Protein AF-A0A353VTD5-F1 (afdb_monomer_lite)

Radius of gyration: 22.15 Å; chains: 1; bounding box: 64×30×61 Å

Structure (mmCIF, N/CA/C/O backbone):
data_AF-A0A353VTD5-F1
#
_entry.id   AF-A0A353VTD5-F1
#
loop_
_atom_site.group_PDB
_atom_site.id
_atom_site.type_symbol
_atom_site.label_atom_id
_atom_site.label_alt_id
_atom_site.label_comp_id
_atom_site.label_asym_id
_atom_site.label_entity_id
_atom_site.label_seq_id
_atom_site.pdbx_PDB_ins_code
_atom_site.Cartn_x
_atom_site.Cartn_y
_atom_site.Cartn_z
_atom_site.occupancy
_atom_site.B_iso_or_equiv
_atom_site.auth_seq_id
_atom_site.auth_comp_id
_atom_site.auth_asym_id
_atom_site.auth_atom_id
_atom_site.pdbx_PDB_model_num
ATOM 1 N N . MET A 1 1 ? -41.408 -11.348 -2.452 1.00 41.78 1 MET A N 1
ATOM 2 C CA . MET A 1 1 ? -40.782 -10.125 -1.914 1.00 41.78 1 MET A CA 1
ATOM 3 C C . MET A 1 1 ? -41.211 -10.001 -0.467 1.00 41.78 1 MET A C 1
ATOM 5 O O . MET A 1 1 ? -42.371 -9.688 -0.220 1.00 41.78 1 MET A O 1
ATOM 9 N N . GLU A 1 2 ? -40.329 -10.344 0.470 1.00 44.31 2 GLU A N 1
ATOM 10 C CA . GLU A 1 2 ? -40.558 -10.048 1.886 1.00 44.31 2 GLU A CA 1
ATOM 11 C C . GLU A 1 2 ? -40.608 -8.530 2.059 1.00 44.31 2 GLU A C 1
ATOM 13 O O . GLU A 1 2 ? -39.694 -7.813 1.654 1.00 44.31 2 GLU A O 1
ATOM 18 N N . LYS A 1 3 ? -41.722 -8.028 2.591 1.00 59.22 3 LYS A N 1
ATOM 19 C CA . LYS A 1 3 ? -41.848 -6.626 2.984 1.00 59.22 3 LYS A CA 1
ATOM 20 C C . LYS A 1 3 ? -41.170 -6.481 4.342 1.00 59.22 3 LYS A C 1
ATOM 22 O O . LYS A 1 3 ? -41.606 -7.110 5.302 1.00 59.22 3 LYS A O 1
ATOM 27 N N . ILE A 1 4 ? -40.119 -5.669 4.415 1.00 64.62 4 ILE A N 1
ATOM 28 C CA . ILE A 1 4 ? -39.457 -5.338 5.679 1.00 64.62 4 ILE A CA 1
ATOM 29 C C . ILE A 1 4 ? -40.466 -4.584 6.557 1.00 64.62 4 ILE A C 1
ATOM 31 O O . ILE A 1 4 ? -41.066 -3.602 6.118 1.00 64.62 4 ILE A O 1
ATOM 35 N N . ASN A 1 5 ? -40.682 -5.059 7.785 1.00 63.94 5 ASN A N 1
ATOM 36 C CA . ASN A 1 5 ? -41.490 -4.360 8.780 1.00 63.94 5 ASN A CA 1
ATOM 37 C C . ASN A 1 5 ? -40.652 -3.220 9.378 1.00 63.94 5 ASN A C 1
ATOM 39 O O . ASN A 1 5 ? -39.857 -3.430 10.292 1.00 63.94 5 ASN A O 1
ATOM 43 N N . LEU A 1 6 ? -40.779 -2.029 8.798 1.00 63.16 6 LEU A N 1
ATOM 44 C CA . LEU A 1 6 ? -40.030 -0.833 9.179 1.00 63.16 6 LEU A CA 1
ATOM 45 C C . LEU A 1 6 ? -40.721 -0.136 10.361 1.00 63.16 6 LEU A C 1
ATOM 47 O O . LEU A 1 6 ? -41.385 0.883 10.182 1.00 63.16 6 LEU A O 1
ATOM 51 N N . CYS A 1 7 ? -40.598 -0.677 11.574 1.00 73.88 7 CYS A N 1
ATOM 52 C CA . CYS A 1 7 ? -40.847 0.141 12.763 1.00 73.88 7 CYS A CA 1
ATOM 53 C C . CYS A 1 7 ? -39.669 1.113 12.969 1.00 73.88 7 CYS A C 1
ATOM 55 O O . CYS A 1 7 ? -38.540 0.808 12.577 1.00 73.88 7 CYS A O 1
ATOM 57 N N . GLU A 1 8 ? -39.915 2.282 13.575 1.00 69.88 8 GLU A N 1
ATOM 58 C CA . GLU A 1 8 ? -38.911 3.359 13.717 1.00 69.88 8 GLU A CA 1
ATOM 59 C C . GLU A 1 8 ? -37.575 2.873 14.315 1.00 69.88 8 GLU A C 1
ATOM 61 O O . GLU A 1 8 ? -36.510 3.323 13.897 1.00 69.88 8 GLU A O 1
ATOM 66 N N . GLY A 1 9 ? -37.611 1.888 15.222 1.00 78.31 9 GLY A N 1
ATOM 67 C CA . GLY A 1 9 ? -36.410 1.305 15.830 1.00 78.31 9 GLY A CA 1
ATOM 68 C C . GLY A 1 9 ? -35.530 0.494 14.871 1.00 78.31 9 GLY A C 1
ATOM 69 O O . GLY A 1 9 ? -34.308 0.535 14.992 1.00 78.31 9 GLY A O 1
ATOM 70 N N . VAL A 1 10 ? -36.117 -0.204 13.891 1.00 85.69 10 VAL A N 1
ATOM 71 C CA . VAL A 1 10 ? -35.352 -0.989 12.901 1.00 85.69 10 VAL A CA 1
ATOM 72 C C . VAL A 1 10 ? -34.624 -0.057 11.937 1.00 85.69 10 VAL A C 1
ATOM 74 O O . VAL A 1 10 ? -33.450 -0.269 11.644 1.00 85.69 10 VAL A O 1
ATOM 77 N N . VAL A 1 11 ? -35.289 1.014 11.493 1.00 87.81 11 VAL A N 1
ATOM 78 C CA . VAL A 1 11 ? -34.676 2.010 10.601 1.00 87.81 11 VAL A CA 1
ATOM 79 C C . VAL A 1 11 ? -33.509 2.713 11.293 1.00 87.81 11 VAL A C 1
ATOM 81 O O . VAL A 1 11 ? -32.434 2.814 10.706 1.00 87.81 11 VAL A O 1
ATOM 84 N N . ALA A 1 12 ? -33.682 3.131 12.551 1.00 89.38 12 ALA A N 1
ATOM 85 C CA . ALA A 1 12 ? -32.616 3.767 13.323 1.00 89.38 12 ALA A CA 1
ATOM 86 C C . ALA A 1 12 ? -31.383 2.856 13.474 1.00 89.38 12 ALA A C 1
ATOM 88 O O . ALA A 1 12 ? -30.262 3.296 13.238 1.00 89.38 12 ALA A O 1
ATO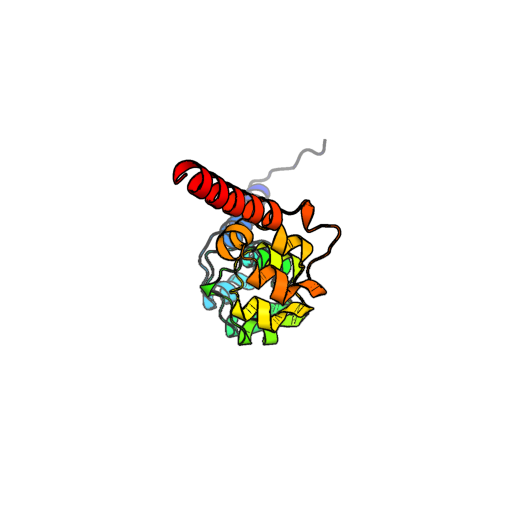M 89 N N . GLN A 1 13 ? -31.580 1.569 13.777 1.00 90.19 13 GLN A N 1
ATOM 90 C CA . GLN A 1 13 ? -30.475 0.614 13.902 1.00 90.19 13 GLN A CA 1
ATOM 91 C C . GLN A 1 13 ? -29.734 0.385 12.574 1.00 90.19 13 GLN A C 1
ATOM 93 O O . GLN A 1 13 ? -28.507 0.256 12.563 1.00 90.19 13 GLN A O 1
ATOM 98 N N . MET A 1 14 ? -30.460 0.336 11.454 1.00 91.75 14 MET A N 1
ATOM 99 C CA . MET A 1 14 ? -29.850 0.225 10.126 1.00 91.75 14 MET A CA 1
ATOM 100 C C . MET A 1 14 ? -28.999 1.457 9.808 1.00 91.75 14 MET A C 1
ATOM 102 O O . MET A 1 14 ? -27.860 1.311 9.370 1.00 91.75 14 MET A O 1
ATOM 106 N N . MET A 1 15 ? -29.528 2.655 10.079 1.00 94.00 15 MET A N 1
ATOM 107 C CA . MET A 1 15 ? -28.801 3.913 9.894 1.00 94.00 15 MET A CA 1
ATOM 108 C C . MET A 1 15 ? -27.538 3.973 10.753 1.00 94.00 15 MET A C 1
ATOM 110 O O . MET A 1 15 ? -26.483 4.337 10.243 1.00 94.00 15 MET A O 1
ATOM 114 N N . ASP A 1 16 ? -27.626 3.583 12.026 1.00 95.00 16 ASP A N 1
ATOM 115 C CA . ASP A 1 16 ? -26.469 3.544 12.921 1.00 95.00 16 ASP A CA 1
ATOM 116 C C . ASP A 1 16 ? -25.400 2.574 12.406 1.00 95.00 16 ASP A C 1
ATOM 118 O O . ASP A 1 16 ? -24.221 2.916 12.380 1.00 95.00 16 ASP A O 1
ATOM 122 N N . THR A 1 17 ? -25.801 1.379 11.965 1.00 95.19 17 THR A N 1
ATOM 123 C CA . THR A 1 17 ? -24.873 0.363 11.438 1.00 95.19 17 THR A CA 1
ATOM 124 C C . THR A 1 17 ? -24.118 0.882 10.214 1.00 95.19 17 THR A C 1
ATOM 126 O O . THR A 1 17 ? -22.891 0.813 10.160 1.00 95.19 17 THR A O 1
ATOM 129 N N . GLU A 1 18 ? -24.849 1.461 9.262 1.00 96.06 18 GLU A N 1
ATOM 130 C CA . GLU A 1 18 ? -24.286 2.053 8.049 1.00 96.06 18 GLU A CA 1
ATOM 131 C C . GLU A 1 18 ? -23.376 3.246 8.376 1.00 96.06 18 GLU A C 1
ATOM 133 O O . GLU A 1 18 ? -22.296 3.395 7.805 1.00 96.06 18 GLU A O 1
ATOM 138 N N . ALA A 1 19 ? -23.763 4.087 9.340 1.00 97.88 19 ALA A N 1
ATOM 139 C CA . ALA A 1 19 ? -22.932 5.195 9.796 1.00 97.88 19 ALA A CA 1
ATOM 140 C C . ALA A 1 19 ? -21.611 4.696 10.403 1.00 97.88 19 ALA A C 1
ATOM 142 O O . ALA A 1 19 ? -20.554 5.229 10.067 1.00 97.88 19 ALA A O 1
ATOM 143 N N . TRP A 1 20 ? -21.641 3.657 11.246 1.00 98.19 20 TRP A N 1
ATOM 144 C CA . TRP A 1 20 ? -20.428 3.074 11.828 1.00 98.19 20 TRP A CA 1
ATOM 145 C C . TRP A 1 20 ? -19.496 2.471 10.773 1.00 98.19 20 TRP A C 1
ATOM 147 O O . TRP A 1 20 ? -18.284 2.681 10.860 1.00 98.19 20 TRP A O 1
ATOM 157 N N . SER A 1 21 ? -20.035 1.785 9.763 1.00 96.69 21 SER A N 1
ATOM 158 C CA . SER A 1 21 ? -19.238 1.263 8.645 1.00 96.69 21 SER A CA 1
ATOM 159 C C . SER A 1 21 ? -18.581 2.402 7.851 1.00 96.69 21 SER A C 1
ATOM 161 O O . SER A 1 21 ? -17.360 2.435 7.708 1.00 96.69 21 SER A O 1
ATOM 163 N N . ASN A 1 22 ? -19.352 3.427 7.472 1.00 97.50 22 ASN A N 1
ATOM 164 C CA . ASN A 1 22 ? -18.829 4.567 6.717 1.00 97.50 22 ASN A CA 1
ATOM 165 C C . ASN A 1 22 ? -17.725 5.327 7.465 1.00 97.50 22 ASN A C 1
ATOM 167 O O . ASN A 1 22 ? -16.691 5.636 6.873 1.00 97.50 22 ASN A O 1
ATOM 171 N N . ILE A 1 23 ? -17.898 5.615 8.763 1.00 98.00 23 ILE A N 1
ATOM 172 C CA . ILE A 1 23 ? -16.837 6.304 9.514 1.00 98.00 23 ILE A CA 1
ATOM 173 C C . ILE A 1 23 ? -15.599 5.423 9.696 1.00 98.00 23 ILE A C 1
ATOM 175 O O . ILE A 1 23 ? -14.490 5.951 9.747 1.00 98.00 23 ILE A O 1
ATOM 179 N N . SER A 1 24 ? -15.770 4.098 9.778 1.00 98.50 24 SER A N 1
ATOM 180 C CA . SER A 1 24 ? -14.662 3.149 9.933 1.00 98.50 24 SER A CA 1
ATOM 181 C C . SER A 1 24 ? -13.661 3.280 8.783 1.00 98.50 24 SER A C 1
ATOM 183 O O . SER A 1 24 ? -12.455 3.263 9.029 1.00 98.50 24 SER A O 1
ATOM 185 N N . GLY A 1 25 ? -14.155 3.510 7.563 1.00 97.81 25 GLY A N 1
ATOM 186 C CA . GLY A 1 25 ? -13.345 3.608 6.346 1.00 97.81 25 GLY A CA 1
ATOM 187 C C . GLY A 1 25 ? -12.759 4.987 6.033 1.00 97.81 25 GLY A C 1
ATOM 188 O O . GLY A 1 25 ? -11.895 5.082 5.167 1.00 97.81 25 GLY A O 1
ATOM 189 N N . ASN A 1 26 ? -13.197 6.065 6.699 1.00 96.75 26 ASN A N 1
ATOM 190 C CA . ASN A 1 26 ? -12.779 7.425 6.325 1.00 96.75 26 ASN A CA 1
ATOM 191 C C . ASN A 1 26 ? -12.369 8.350 7.482 1.00 96.75 26 ASN A C 1
ATOM 193 O O . ASN A 1 26 ? -11.811 9.419 7.225 1.00 96.75 26 ASN A O 1
ATOM 197 N N . PHE A 1 27 ? -12.600 7.982 8.742 1.00 98.00 27 PHE A N 1
ATOM 198 C CA . PHE A 1 27 ? -12.250 8.837 9.876 1.00 98.00 27 PHE A CA 1
ATOM 199 C C . PHE A 1 27 ? -10.797 8.600 10.341 1.00 98.00 27 PHE A C 1
ATOM 201 O O . PHE A 1 27 ? -10.381 7.445 10.452 1.00 98.00 27 PHE A O 1
ATOM 208 N N . PRO A 1 28 ? -10.013 9.650 10.659 1.00 97.12 28 PRO A N 1
ATOM 209 C CA . PRO A 1 28 ? -8.631 9.515 11.129 1.00 97.12 28 PRO A CA 1
ATOM 210 C C . PRO A 1 28 ? -8.582 9.114 12.613 1.00 97.12 28 PRO A C 1
ATOM 212 O O . PRO A 1 28 ? -8.339 9.937 13.499 1.00 97.12 28 PRO A O 1
ATOM 215 N N . PHE A 1 29 ? -8.866 7.846 12.914 1.00 97.94 29 PHE A N 1
ATOM 216 C CA . PHE A 1 29 ? -8.881 7.358 14.292 1.00 97.94 29 PHE A CA 1
ATOM 217 C C . PHE A 1 29 ? -7.487 7.369 14.934 1.00 97.94 29 PHE A C 1
ATOM 219 O O . PHE A 1 29 ? -6.521 6.837 14.394 1.00 97.94 29 PHE A O 1
ATOM 226 N N . SER A 1 30 ? -7.412 7.892 16.156 1.00 97.44 30 SER A N 1
ATOM 227 C CA . SER A 1 30 ? -6.303 7.635 17.081 1.00 97.44 30 SER A CA 1
ATOM 2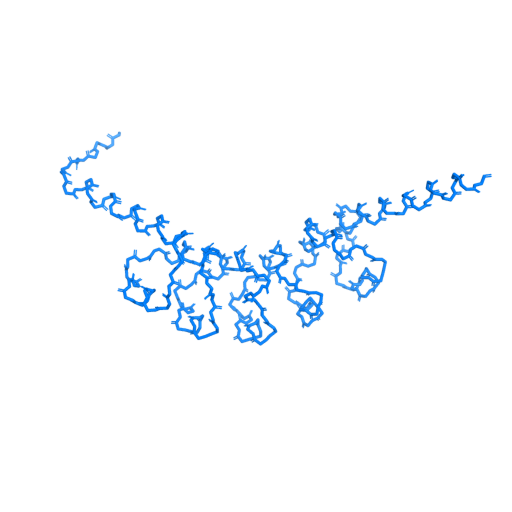28 C C . SER A 1 30 ? -6.429 6.252 17.728 1.00 97.44 30 SER A C 1
ATOM 230 O O . SER A 1 30 ? -7.527 5.698 17.825 1.00 97.44 30 SER A O 1
ATOM 232 N N . GLU A 1 31 ? -5.327 5.721 18.268 1.00 97.75 31 GLU A N 1
ATOM 233 C CA . GLU A 1 31 ? -5.324 4.443 18.997 1.00 97.75 31 GLU A CA 1
ATOM 234 C C . GLU A 1 31 ? -6.397 4.389 20.101 1.00 97.75 31 GLU A C 1
ATOM 236 O O . GLU A 1 31 ? -7.151 3.420 20.191 1.00 97.75 31 GLU A O 1
ATOM 241 N N . ALA A 1 32 ? -6.514 5.449 20.910 1.00 98.19 32 ALA A N 1
ATOM 242 C CA . ALA A 1 32 ? -7.485 5.509 22.002 1.00 98.19 32 ALA A CA 1
ATOM 243 C C . ALA A 1 32 ? -8.938 5.461 21.499 1.00 98.19 32 ALA A C 1
ATOM 245 O O . ALA A 1 32 ? -9.815 4.921 22.174 1.00 98.19 32 ALA A O 1
ATOM 246 N N . GLN A 1 33 ? -9.214 6.010 20.311 1.00 98.50 33 GLN A N 1
ATOM 247 C CA . GLN A 1 33 ? -10.544 5.940 19.707 1.00 98.50 33 GLN A CA 1
ATOM 248 C C . GLN A 1 33 ? -10.828 4.549 19.125 1.00 98.50 33 GLN A C 1
ATOM 250 O O . GLN A 1 33 ? -11.931 4.044 19.330 1.00 98.50 33 GLN A O 1
ATOM 255 N N . LEU A 1 34 ? -9.845 3.912 18.473 1.00 98.50 34 LEU A N 1
ATOM 256 C CA . LEU A 1 34 ? -9.961 2.522 18.007 1.00 98.50 34 LEU A CA 1
ATOM 257 C C . LEU A 1 34 ? -10.248 1.561 19.166 1.00 98.50 34 LEU A C 1
ATOM 259 O O . LEU A 1 34 ? -11.072 0.658 19.042 1.00 98.50 34 LEU A O 1
ATOM 263 N N . GLU A 1 35 ? -9.600 1.777 20.311 1.00 98.19 35 GLU A N 1
ATOM 264 C CA . GLU A 1 35 ? -9.835 0.996 21.523 1.00 98.19 35 GLU A CA 1
ATOM 265 C C . GLU A 1 35 ? -11.224 1.264 22.110 1.00 98.19 35 GLU A C 1
ATOM 267 O O . GLU A 1 35 ? -11.988 0.328 22.340 1.00 98.19 35 GLU A O 1
ATOM 272 N N . LYS A 1 36 ? -11.593 2.540 22.285 1.00 98.31 36 LYS A N 1
ATOM 273 C CA . LYS A 1 36 ? -12.887 2.929 22.864 1.00 98.31 36 LYS A CA 1
ATOM 274 C C . LYS A 1 36 ? -14.085 2.415 22.061 1.00 98.31 36 LYS A C 1
ATOM 276 O O . LYS A 1 36 ? -15.120 2.112 22.652 1.00 98.31 36 LYS A O 1
ATOM 281 N N . TYR A 1 37 ? -13.973 2.362 20.736 1.00 98.25 37 TYR A N 1
ATOM 282 C CA . TYR A 1 37 ? -15.072 1.986 19.843 1.00 98.25 37 TYR A CA 1
ATOM 283 C C . TYR A 1 37 ? -14.870 0.623 19.171 1.00 98.25 37 TYR A C 1
ATOM 285 O O . TYR A 1 37 ? -15.566 0.317 18.209 1.00 98.25 37 TYR A O 1
ATOM 293 N N . THR A 1 38 ? -13.970 -0.219 19.690 1.00 97.31 38 THR A N 1
ATOM 294 C CA . THR A 1 38 ? -13.542 -1.475 19.047 1.00 97.31 38 THR A CA 1
ATOM 295 C C . THR A 1 38 ? -14.683 -2.409 18.628 1.00 97.31 38 THR A C 1
ATOM 297 O O . THR A 1 38 ? -14.562 -3.075 17.601 1.00 97.31 38 THR A O 1
ATOM 300 N N . ASP A 1 39 ? -15.786 -2.435 19.382 1.00 97.00 39 ASP A N 1
ATOM 301 C CA . ASP A 1 39 ? -16.940 -3.314 19.136 1.00 97.00 39 ASP A CA 1
ATOM 302 C C . ASP A 1 39 ? -17.970 -2.726 18.161 1.00 97.00 39 ASP A C 1
ATOM 304 O O . ASP A 1 39 ? -18.916 -3.408 17.775 1.00 97.00 39 ASP A O 1
ATOM 308 N N . LYS A 1 40 ? -17.815 -1.453 17.780 1.00 97.75 40 LYS A N 1
ATOM 309 C CA . LYS A 1 40 ? -18.699 -0.764 16.829 1.00 97.75 40 LYS A CA 1
ATOM 310 C C . LYS A 1 40 ? -18.082 -0.609 15.444 1.00 97.75 40 LYS A C 1
ATOM 312 O O . LYS A 1 40 ? -18.809 -0.369 14.489 1.00 97.75 40 LYS A O 1
ATOM 317 N N . LEU A 1 41 ? -16.758 -0.677 15.356 1.00 98.25 41 LEU A N 1
ATOM 318 C CA . LEU A 1 41 ? -16.031 -0.438 14.118 1.00 98.25 41 LEU A CA 1
ATOM 319 C C . LEU A 1 41 ? -16.106 -1.649 13.189 1.00 98.25 41 LEU A C 1
ATOM 321 O O . LEU A 1 41 ? -15.937 -2.792 13.621 1.00 98.25 41 LEU A O 1
ATOM 325 N N . ASP A 1 42 ? -16.282 -1.369 11.902 1.00 98.31 42 ASP A N 1
ATOM 326 C CA . ASP A 1 42 ? -16.043 -2.345 10.850 1.00 9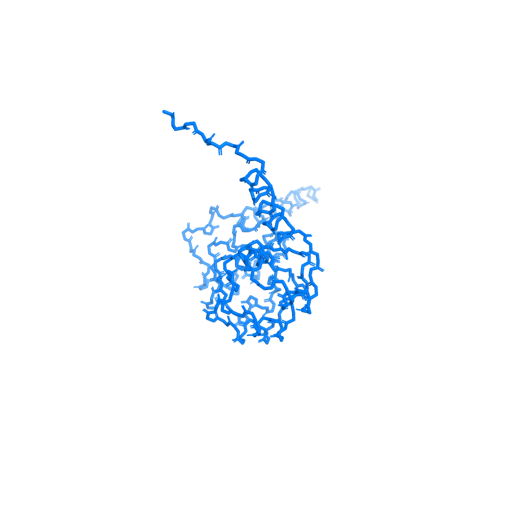8.31 42 ASP A CA 1
ATOM 327 C C . ASP A 1 42 ? -14.533 -2.430 10.613 1.00 98.31 42 ASP A C 1
ATOM 329 O O . ASP A 1 42 ? -13.912 -1.530 10.045 1.00 98.31 42 ASP A O 1
ATOM 333 N N . TRP A 1 43 ? -13.918 -3.510 11.089 1.00 98.38 43 TRP A N 1
ATOM 334 C CA . TRP A 1 43 ? -12.468 -3.652 11.038 1.00 98.38 43 TRP A CA 1
ATOM 335 C C . TRP A 1 43 ? -11.913 -3.870 9.632 1.00 98.38 43 TRP A C 1
ATOM 337 O O . TRP A 1 43 ? -10.734 -3.586 9.410 1.00 98.38 43 TRP A O 1
ATOM 347 N N . LYS A 1 44 ? -12.735 -4.308 8.674 1.00 97.88 44 LYS A N 1
ATOM 348 C CA . LYS A 1 44 ? -12.322 -4.368 7.272 1.00 97.88 44 LYS A CA 1
ATOM 349 C C . LYS A 1 44 ? -12.160 -2.956 6.715 1.00 97.88 44 LYS A C 1
ATOM 351 O O . LYS A 1 44 ? -11.116 -2.646 6.144 1.00 97.88 44 LYS A O 1
ATOM 356 N N . GLU A 1 45 ? -13.138 -2.091 6.975 1.00 98.19 45 GLU A N 1
ATOM 357 C CA . GLU A 1 45 ? -13.094 -0.680 6.580 1.00 98.19 45 GLU A CA 1
ATOM 358 C C . GLU A 1 45 ? -11.976 0.078 7.313 1.00 98.19 45 GLU A C 1
ATOM 360 O O . GLU A 1 45 ? -11.194 0.776 6.674 1.00 98.19 45 GLU A O 1
ATOM 365 N N . VAL A 1 46 ? -11.799 -0.139 8.626 1.00 98.44 46 VAL A N 1
ATOM 366 C CA . VAL A 1 46 ? -10.663 0.422 9.392 1.00 98.44 46 VAL A CA 1
ATOM 367 C C . VAL A 1 46 ? -9.318 0.034 8.779 1.00 98.44 46 VAL A C 1
ATOM 369 O O . VAL A 1 46 ? -8.399 0.847 8.741 1.00 98.44 46 VAL A O 1
ATOM 372 N N . SER A 1 47 ? -9.182 -1.201 8.297 1.00 98.12 47 SER A N 1
ATOM 373 C CA . SER A 1 47 ? -7.924 -1.674 7.709 1.00 98.12 47 SER A CA 1
ATOM 374 C C . SER A 1 47 ? -7.650 -1.030 6.348 1.00 98.12 47 SER A C 1
ATOM 376 O O . SER A 1 47 ? -6.507 -0.722 6.029 1.00 98.12 47 SER A O 1
ATOM 378 N N . GLY A 1 48 ? -8.694 -0.770 5.559 1.00 97.25 48 GLY A N 1
ATOM 379 C CA . GLY A 1 48 ? -8.599 -0.042 4.291 1.00 97.25 48 GLY A CA 1
ATOM 380 C C . GLY A 1 48 ? -8.483 1.482 4.434 1.00 97.25 48 GLY A C 1
ATOM 381 O O . GLY A 1 48 ? -8.273 2.168 3.437 1.00 97.25 48 GLY A O 1
ATOM 382 N N . ASN A 1 49 ? -8.615 2.022 5.645 1.00 97.19 49 ASN A N 1
ATOM 383 C CA . ASN A 1 49 ? -8.695 3.458 5.883 1.00 97.19 49 ASN A CA 1
ATOM 384 C C . ASN A 1 49 ? -7.315 4.134 5.812 1.00 97.19 49 ASN A C 1
ATOM 386 O O . ASN A 1 49 ? -6.511 4.075 6.745 1.00 97.19 49 ASN A O 1
ATOM 390 N N . THR A 1 50 ? -7.077 4.856 4.718 1.00 95.38 50 THR A N 1
ATOM 391 C CA . THR A 1 50 ? -5.828 5.585 4.452 1.00 95.38 50 THR A CA 1
ATOM 392 C C . THR A 1 50 ? -5.618 6.812 5.346 1.00 95.38 50 THR A C 1
ATOM 394 O O . THR A 1 50 ? -4.534 7.388 5.329 1.00 95.38 50 THR A O 1
ATOM 397 N N . ASN A 1 51 ? -6.626 7.232 6.122 1.00 95.69 51 ASN A N 1
ATOM 398 C CA . ASN A 1 51 ? -6.532 8.367 7.047 1.00 95.69 51 ASN A CA 1
ATOM 399 C C . ASN A 1 51 ? -6.005 7.964 8.435 1.00 95.69 51 ASN A C 1
ATOM 401 O O . ASN A 1 51 ? -5.830 8.829 9.297 1.00 95.69 51 ASN A O 1
ATOM 405 N N . ILE A 1 52 ? -5.754 6.671 8.671 1.00 95.56 52 ILE A N 1
ATOM 406 C CA . ILE A 1 52 ? -5.160 6.170 9.914 1.00 95.56 52 ILE A CA 1
ATOM 407 C C . ILE A 1 52 ? -3.649 6.021 9.734 1.00 95.56 52 ILE A C 1
ATOM 409 O O . ILE A 1 52 ? -3.168 5.278 8.879 1.00 95.56 52 ILE A O 1
ATOM 413 N N . PHE A 1 53 ? -2.894 6.690 10.602 1.00 92.88 53 PHE A N 1
ATOM 414 C CA . PHE A 1 53 ? -1.453 6.503 10.702 1.00 92.88 53 PHE A CA 1
ATOM 415 C C . PHE A 1 53 ? -1.148 5.313 11.621 1.00 92.88 53 PHE A C 1
ATOM 417 O O . PHE A 1 53 ? -1.229 5.418 12.848 1.00 92.88 53 PHE A O 1
ATOM 424 N N . TRP A 1 54 ? -0.835 4.162 11.028 1.00 93.81 54 TRP A N 1
ATOM 425 C CA . TRP A 1 54 ? -0.554 2.932 11.765 1.00 93.81 54 TRP A CA 1
ATOM 426 C C . TRP A 1 54 ? 0.859 2.935 12.347 1.00 93.81 54 TRP A C 1
ATOM 428 O O . TRP A 1 54 ? 1.848 2.926 11.622 1.00 93.81 54 TRP A O 1
ATOM 438 N N . THR A 1 55 ? 0.963 2.872 13.674 1.00 92.75 55 THR A N 1
ATOM 439 C CA . THR A 1 55 ? 2.237 2.601 14.353 1.00 92.75 55 THR A CA 1
ATOM 440 C C . THR A 1 55 ? 2.436 1.099 14.563 1.00 92.75 55 THR A C 1
ATOM 442 O O . THR A 1 55 ? 1.475 0.326 14.617 1.00 92.75 55 THR A O 1
ATOM 445 N N . SER A 1 56 ? 3.682 0.664 14.770 1.00 92.75 56 SER A N 1
ATOM 446 C CA . SER A 1 56 ? 3.993 -0.739 15.089 1.00 92.75 56 SER A CA 1
ATOM 447 C C . SER A 1 56 ? 3.292 -1.239 16.363 1.00 92.75 56 SER A C 1
ATOM 449 O O . SER A 1 56 ? 2.939 -2.417 16.451 1.00 92.75 56 SER A O 1
ATOM 451 N N . GLN A 1 57 ? 3.057 -0.350 17.336 1.00 95.25 57 GLN A N 1
ATOM 452 C CA . GLN A 1 57 ? 2.299 -0.638 18.555 1.00 95.25 57 GLN A CA 1
ATOM 453 C C . GLN A 1 57 ? 0.811 -0.849 18.259 1.00 95.25 57 GLN A C 1
ATOM 455 O O . GLN A 1 57 ? 0.227 -1.817 18.746 1.00 95.25 57 GLN A O 1
ATOM 460 N N . MET A 1 58 ? 0.207 0.020 17.442 1.00 96.44 58 MET A N 1
ATOM 461 C CA . MET A 1 58 ? -1.193 -0.121 17.034 1.00 96.44 58 MET A CA 1
ATOM 462 C C . MET A 1 58 ? -1.409 -1.420 16.257 1.00 96.44 58 MET A C 1
ATOM 464 O O . MET A 1 58 ? -2.334 -2.170 16.565 1.00 96.44 58 MET A O 1
ATOM 468 N N . LEU A 1 59 ? -0.526 -1.725 15.302 1.00 96.88 59 LEU A N 1
ATOM 469 C CA . LEU A 1 59 ? -0.590 -2.967 14.533 1.00 96.88 59 LEU A CA 1
ATOM 470 C C . LEU A 1 59 ? -0.483 -4.189 15.444 1.00 96.88 59 LEU A C 1
ATOM 472 O O . LEU A 1 59 ? -1.307 -5.089 15.340 1.00 96.88 59 LEU A O 1
ATOM 476 N N . GLU A 1 60 ? 0.441 -4.199 16.409 1.00 97.50 60 GLU A N 1
ATOM 477 C CA . GLU A 1 60 ? 0.544 -5.296 17.379 1.00 97.50 60 GLU A CA 1
ATOM 478 C C . GLU A 1 60 ? -0.741 -5.464 18.203 1.00 97.50 60 GLU A C 1
ATOM 480 O O . GLU A 1 60 ? -1.243 -6.579 18.364 1.00 97.50 60 GLU A O 1
ATOM 485 N N . LYS A 1 61 ? -1.289 -4.351 18.703 1.00 97.88 61 LYS A N 1
ATOM 486 C CA . LYS A 1 61 ? -2.488 -4.333 19.550 1.00 97.88 61 LYS A CA 1
ATOM 487 C C . LYS A 1 61 ? -3.723 -4.837 18.806 1.00 97.88 61 LYS A C 1
ATOM 489 O O . LYS A 1 61 ? -4.522 -5.580 19.376 1.00 97.88 61 LYS A O 1
ATOM 494 N N . PHE A 1 62 ? -3.869 -4.469 17.533 1.00 98.06 62 PHE A N 1
ATOM 495 C CA . PHE A 1 62 ? -5.063 -4.756 16.739 1.00 98.06 62 PHE A CA 1
ATOM 496 C C . PHE A 1 62 ? -4.880 -5.863 15.689 1.00 98.06 62 PHE A C 1
ATOM 498 O O . PHE A 1 62 ? -5.838 -6.185 14.991 1.00 98.06 62 PHE A O 1
ATOM 505 N N . LYS A 1 63 ? -3.720 -6.532 15.620 1.00 97.75 63 LYS A N 1
ATOM 506 C CA . LYS A 1 63 ? -3.378 -7.525 14.576 1.00 97.75 63 LYS A CA 1
ATOM 507 C C . LYS A 1 63 ? -4.414 -8.613 14.309 1.00 97.75 63 LYS A C 1
ATOM 509 O O . LYS A 1 63 ? -4.496 -9.115 13.197 1.00 97.75 63 LYS A O 1
ATOM 514 N N . ARG A 1 64 ? -5.174 -9.015 15.333 1.00 98.12 64 ARG A N 1
ATOM 515 C CA . ARG A 1 64 ? -6.206 -10.064 15.226 1.00 98.12 64 ARG A CA 1
ATOM 516 C C . ARG A 1 64 ? -7.535 -9.561 14.662 1.00 98.12 64 ARG A C 1
ATOM 518 O O . ARG A 1 64 ? -8.384 -10.380 14.335 1.00 98.12 64 ARG A O 1
ATOM 525 N N . LYS A 1 65 ? -7.734 -8.245 14.634 1.00 98.31 65 LYS A N 1
ATOM 526 C CA . LYS A 1 65 ? -8.939 -7.592 14.120 1.00 98.31 65 LYS A CA 1
ATOM 527 C C . LYS A 1 65 ? -8.722 -7.046 12.710 1.00 98.31 65 LYS A C 1
ATOM 529 O O . LYS A 1 65 ? -9.673 -7.000 11.946 1.00 98.31 65 LYS A O 1
ATOM 534 N N . LEU A 1 66 ? -7.490 -6.658 12.382 1.00 98.31 66 LEU A N 1
ATOM 535 C CA . LEU A 1 66 ? -7.143 -6.106 11.077 1.00 98.31 66 LEU A CA 1
ATOM 536 C C . LEU A 1 66 ? -7.370 -7.112 9.942 1.00 98.31 66 LEU A C 1
ATOM 538 O O . LEU A 1 66 ? -6.935 -8.263 10.012 1.00 98.31 66 LEU A O 1
ATOM 542 N N . ASP A 1 67 ? -7.999 -6.634 8.871 1.00 98.50 67 ASP A N 1
ATOM 543 C CA . ASP A 1 67 ? -7.950 -7.259 7.557 1.00 98.50 67 ASP A CA 1
ATOM 544 C C . ASP A 1 67 ? -6.634 -6.844 6.893 1.00 98.50 67 ASP A C 1
ATOM 546 O O . ASP A 1 67 ? -6.485 -5.754 6.337 1.00 98.50 67 ASP A O 1
ATOM 550 N N . TRP A 1 68 ? -5.652 -7.735 6.967 1.00 98.19 68 TRP A N 1
ATOM 551 C CA . TRP A 1 68 ? -4.320 -7.469 6.443 1.00 98.19 68 TRP A CA 1
ATOM 552 C C . TRP A 1 68 ? -4.276 -7.333 4.924 1.00 98.19 68 TRP A C 1
ATOM 554 O O . TRP A 1 68 ? -3.381 -6.667 4.416 1.00 98.19 68 TRP A O 1
ATOM 564 N N . THR A 1 69 ? -5.235 -7.896 4.186 1.00 98.25 69 THR A N 1
ATOM 565 C CA . THR A 1 69 ? -5.318 -7.695 2.733 1.00 98.25 69 THR A CA 1
ATOM 566 C C . THR A 1 69 ? -5.768 -6.269 2.427 1.00 98.25 69 THR A C 1
ATOM 568 O O . THR A 1 69 ? -5.148 -5.596 1.607 1.00 98.25 69 THR A O 1
ATOM 571 N N . ALA A 1 70 ? -6.799 -5.774 3.120 1.00 97.88 70 ALA A N 1
ATOM 572 C CA . ALA A 1 70 ? -7.239 -4.386 2.987 1.00 97.88 70 ALA A CA 1
ATOM 573 C C . ALA A 1 70 ? -6.140 -3.394 3.399 1.00 97.88 70 ALA A C 1
ATOM 575 O O . ALA A 1 70 ? -5.893 -2.436 2.670 1.00 97.88 70 ALA A O 1
ATOM 576 N N . LEU A 1 71 ? -5.436 -3.671 4.502 1.00 97.62 71 LEU A N 1
ATOM 577 C CA . LEU A 1 71 ? -4.310 -2.855 4.960 1.00 97.62 71 LEU A CA 1
ATOM 578 C C . LEU A 1 71 ? -3.136 -2.860 3.972 1.00 97.62 71 LEU A C 1
ATOM 580 O O . LEU A 1 71 ? -2.560 -1.815 3.691 1.00 97.62 71 LEU A O 1
ATOM 584 N N . SER A 1 72 ? -2.794 -4.020 3.405 1.00 97.62 72 SER A N 1
ATOM 585 C CA . SER A 1 72 ? -1.706 -4.140 2.421 1.00 97.62 72 SER A CA 1
ATOM 586 C C . SER A 1 72 ? -1.965 -3.323 1.157 1.00 97.62 72 SER A C 1
ATOM 588 O O . SER A 1 72 ? -1.013 -2.869 0.536 1.00 97.62 72 SER A O 1
ATOM 590 N N . ARG A 1 73 ? -3.235 -3.120 0.788 1.00 96.12 73 ARG A N 1
ATOM 591 C CA . ARG A 1 73 ? -3.647 -2.314 -0.372 1.00 96.12 73 ARG A CA 1
ATOM 592 C C . ARG A 1 73 ? -3.705 -0.810 -0.085 1.00 96.12 73 ARG A C 1
ATOM 594 O O . ARG A 1 73 ? -3.697 -0.017 -1.017 1.00 96.12 73 ARG A O 1
ATOM 601 N N . SER A 1 74 ? -3.836 -0.417 1.181 1.00 95.06 74 SER A N 1
ATOM 602 C CA . SER A 1 74 ? -4.068 0.975 1.591 1.00 95.06 74 SER A CA 1
ATOM 603 C C . SER A 1 74 ? -2.857 1.630 2.259 1.00 95.06 74 SER A C 1
ATOM 605 O O . SER A 1 74 ? -2.820 2.853 2.401 1.00 95.06 74 SER A O 1
ATOM 607 N N . VAL A 1 75 ? -1.874 0.840 2.705 1.00 94.00 75 VAL A N 1
ATOM 608 C CA . VAL A 1 75 ? -0.710 1.362 3.423 1.00 94.00 75 VAL A CA 1
ATOM 609 C C . VAL A 1 75 ? 0.129 2.263 2.518 1.00 94.00 75 VAL A C 1
ATOM 611 O O . VAL A 1 75 ? 0.399 1.934 1.369 1.00 94.00 75 VAL A O 1
ATOM 614 N N . GLN A 1 76 ? 0.533 3.417 3.035 1.00 91.12 76 GLN A N 1
ATOM 615 C CA . GLN A 1 76 ? 1.328 4.389 2.289 1.00 91.12 76 GLN A CA 1
ATOM 616 C C . GLN A 1 76 ? 2.824 4.170 2.541 1.00 91.12 76 GLN A C 1
ATOM 618 O O . GLN A 1 76 ? 3.205 3.536 3.529 1.00 91.12 76 GLN A O 1
ATOM 623 N N . GLU A 1 77 ? 3.670 4.695 1.652 1.00 91.19 77 GLU A N 1
ATOM 624 C CA . GLU A 1 77 ? 5.134 4.562 1.726 1.00 91.19 77 GLU A CA 1
ATOM 625 C C . GLU A 1 77 ? 5.684 5.050 3.079 1.00 91.19 77 GLU A C 1
ATOM 627 O O . GLU A 1 77 ? 6.566 4.420 3.656 1.00 91.19 77 GLU A O 1
ATOM 632 N N . GLU A 1 78 ? 5.104 6.107 3.659 1.00 89.44 78 GLU A N 1
ATOM 633 C CA . GLU A 1 78 ? 5.548 6.687 4.936 1.00 89.44 78 GLU A CA 1
ATOM 634 C C . GLU A 1 78 ? 5.189 5.815 6.152 1.00 89.44 78 GLU A C 1
ATOM 636 O O . GLU A 1 78 ? 5.728 6.012 7.244 1.00 89.44 78 GLU A O 1
ATOM 641 N N . ASN A 1 79 ? 4.283 4.850 5.964 1.00 86.25 79 ASN A N 1
ATOM 642 C CA . ASN A 1 79 ? 3.765 3.968 7.010 1.00 86.25 79 ASN A CA 1
ATOM 643 C C . ASN A 1 79 ? 4.398 2.568 6.972 1.00 86.25 79 ASN A C 1
ATOM 645 O O . ASN A 1 79 ? 4.053 1.728 7.806 1.00 86.25 79 ASN A O 1
ATOM 649 N N . VAL A 1 80 ? 5.311 2.294 6.033 1.00 91.94 80 VAL A N 1
ATOM 650 C CA . VAL A 1 80 ? 6.044 1.023 5.947 1.00 91.94 80 VAL A CA 1
ATOM 651 C C . VAL A 1 80 ? 7.534 1.218 6.207 1.00 91.94 80 VAL A C 1
ATOM 653 O O . VAL A 1 80 ? 8.156 2.193 5.805 1.00 91.94 80 VAL A O 1
ATOM 656 N N . SER A 1 81 ? 8.132 0.252 6.897 1.00 94.62 81 SER A N 1
ATOM 657 C CA . SER A 1 81 ? 9.576 0.178 7.113 1.00 94.62 81 SER A CA 1
ATOM 658 C C . SER A 1 81 ? 10.023 -1.278 7.095 1.00 94.62 81 SER A C 1
ATOM 660 O O . SER A 1 81 ? 9.213 -2.183 7.298 1.00 94.62 81 SER A O 1
ATOM 662 N N . ALA A 1 82 ? 11.320 -1.514 6.900 1.00 96.19 82 ALA A N 1
ATOM 663 C CA . ALA A 1 82 ? 11.889 -2.859 6.934 1.00 96.19 82 ALA A CA 1
ATOM 664 C C . ALA A 1 82 ? 11.595 -3.591 8.254 1.00 96.19 82 ALA A C 1
ATOM 666 O O . ALA A 1 82 ? 11.230 -4.764 8.246 1.00 96.19 82 ALA A O 1
ATOM 667 N N . GLU A 1 83 ? 11.705 -2.888 9.387 1.00 95.00 83 GLU A N 1
ATOM 668 C CA . GLU A 1 83 ? 11.392 -3.437 10.710 1.00 95.00 83 GLU A CA 1
ATOM 669 C C . GLU A 1 83 ? 9.914 -3.836 10.812 1.00 95.00 83 GLU A C 1
ATOM 671 O O . GLU A 1 83 ? 9.592 -4.910 11.319 1.00 95.00 83 GLU A O 1
ATOM 676 N N . LEU A 1 84 ? 9.012 -2.991 10.301 1.00 95.19 84 LEU A N 1
ATOM 677 C CA . LEU A 1 84 ? 7.578 -3.250 10.347 1.00 95.19 84 LEU A CA 1
ATOM 678 C C . LEU A 1 84 ? 7.173 -4.419 9.442 1.00 95.19 84 LEU A C 1
ATOM 680 O O . LEU A 1 84 ? 6.393 -5.278 9.861 1.00 95.19 84 LEU A O 1
ATOM 684 N N . LEU A 1 85 ? 7.702 -4.455 8.217 1.00 96.69 85 LEU A N 1
ATOM 685 C CA . LEU A 1 85 ? 7.449 -5.531 7.264 1.00 96.69 85 LEU A CA 1
ATOM 686 C C . LEU A 1 85 ? 7.968 -6.865 7.796 1.00 96.69 85 LEU A C 1
ATOM 688 O O . LEU A 1 85 ? 7.218 -7.833 7.791 1.00 96.69 85 LEU A O 1
ATOM 692 N N . GLU A 1 86 ? 9.188 -6.912 8.340 1.00 97.44 86 GLU A N 1
ATOM 693 C CA . GLU A 1 86 ? 9.750 -8.146 8.902 1.00 97.44 86 GLU A CA 1
ATOM 694 C C . GLU A 1 86 ? 8.956 -8.628 10.122 1.00 97.44 86 GLU A C 1
ATOM 696 O O . GLU A 1 86 ? 8.636 -9.813 10.232 1.00 97.44 86 GLU A O 1
ATOM 701 N N . LYS A 1 87 ? 8.587 -7.714 11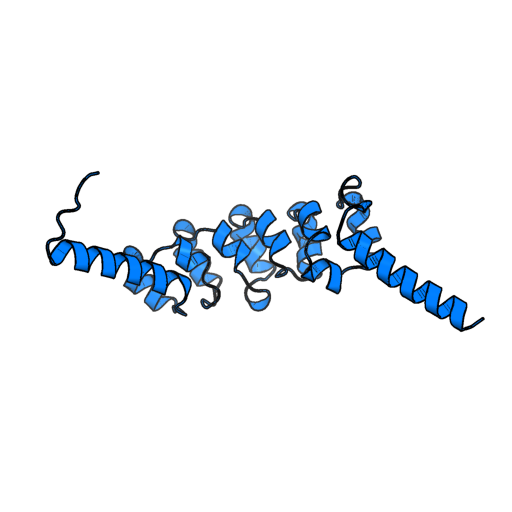.031 1.00 96.62 87 LYS A N 1
ATOM 702 C CA . LYS A 1 87 ? 7.849 -8.059 12.255 1.00 96.62 87 LYS A CA 1
ATOM 703 C C . LYS A 1 87 ? 6.498 -8.722 11.966 1.00 96.62 87 LYS A C 1
ATOM 705 O O . LYS A 1 87 ? 6.083 -9.599 12.721 1.00 96.62 87 LYS A O 1
ATOM 710 N N . PHE A 1 88 ? 5.820 -8.301 10.899 1.00 97.19 88 PHE A N 1
ATOM 711 C CA . PHE A 1 88 ? 4.491 -8.786 10.514 1.00 97.19 88 PHE A CA 1
ATOM 712 C C . PHE A 1 88 ? 4.491 -9.498 9.153 1.00 97.19 88 PHE A C 1
ATOM 714 O O . PHE A 1 88 ? 3.464 -9.550 8.480 1.00 97.19 88 PHE A O 1
ATOM 721 N N . LYS A 1 89 ? 5.631 -10.060 8.734 1.00 97.50 89 LYS A N 1
ATOM 722 C CA . LYS A 1 89 ? 5.818 -10.625 7.386 1.00 97.50 89 LYS A CA 1
ATOM 723 C C . LYS A 1 89 ? 4.797 -11.689 6.995 1.00 97.50 89 LYS A C 1
ATOM 725 O O . LYS A 1 89 ? 4.403 -11.755 5.836 1.00 97.50 89 LYS A O 1
ATOM 730 N N . ASP A 1 90 ? 4.348 -12.482 7.966 1.00 97.56 90 ASP A N 1
ATOM 731 C CA . ASP A 1 90 ? 3.381 -13.566 7.759 1.00 97.56 90 ASP A CA 1
ATOM 732 C C . ASP A 1 90 ? 1.930 -13.061 7.736 1.00 97.56 90 ASP A C 1
ATOM 734 O O . ASP A 1 90 ? 1.004 -13.813 7.437 1.00 97.56 90 ASP A O 1
ATOM 738 N N . ASN A 1 91 ? 1.714 -11.796 8.096 1.00 98.00 91 ASN A N 1
ATOM 739 C CA . ASN A 1 91 ? 0.407 -11.162 8.076 1.00 98.00 91 ASN A CA 1
ATOM 740 C C . ASN A 1 91 ? 0.170 -10.375 6.787 1.00 98.00 91 ASN A C 1
ATOM 742 O O . ASN A 1 91 ? -0.955 -10.361 6.291 1.00 98.00 91 ASN A O 1
ATOM 746 N N . TRP A 1 92 ? 1.206 -9.722 6.259 1.00 97.88 92 TRP A N 1
ATOM 747 C CA . TRP A 1 92 ? 1.105 -8.922 5.044 1.00 97.88 92 TRP A CA 1
ATOM 748 C C . TRP A 1 92 ? 0.655 -9.753 3.839 1.00 97.88 92 TRP A C 1
ATOM 750 O O . TRP A 1 92 ? 1.138 -10.860 3.597 1.00 97.88 92 TRP A O 1
ATOM 760 N N . ASN A 1 93 ? -0.249 -9.185 3.042 1.00 98.25 93 ASN A N 1
ATOM 761 C CA . ASN A 1 93 ? -0.562 -9.713 1.726 1.00 98.25 93 ASN A CA 1
ATOM 762 C C . ASN A 1 93 ? 0.444 -9.134 0.725 1.00 98.25 93 ASN A C 1
ATOM 764 O O . ASN A 1 93 ? 0.312 -8.002 0.261 1.00 98.25 93 ASN A O 1
ATOM 768 N N . TRP A 1 94 ? 1.465 -9.925 0.408 1.00 97.81 94 TRP A N 1
ATOM 769 C CA . TRP A 1 94 ? 2.564 -9.500 -0.455 1.00 97.81 94 TRP A CA 1
ATOM 770 C C . TRP A 1 94 ? 2.165 -9.252 -1.910 1.00 97.81 94 TRP A C 1
ATOM 772 O O . TRP A 1 94 ? 2.826 -8.467 -2.588 1.00 97.81 94 TRP A O 1
ATOM 782 N N . GLU A 1 95 ? 1.083 -9.866 -2.393 1.00 96.88 95 GLU A N 1
ATOM 783 C CA . GLU A 1 95 ? 0.546 -9.567 -3.722 1.00 96.88 95 GLU A CA 1
ATOM 784 C C . GLU A 1 95 ? -0.013 -8.141 -3.767 1.00 96.88 95 GLU A C 1
ATOM 786 O O . GLU A 1 95 ? 0.363 -7.370 -4.646 1.00 96.88 95 GLU A O 1
ATOM 791 N N . GLU A 1 96 ? -0.802 -7.757 -2.761 1.00 97.44 96 GLU A N 1
ATOM 792 C CA . GLU A 1 96 ? -1.325 -6.391 -2.633 1.00 97.44 96 GLU A CA 1
ATOM 793 C C . GLU A 1 96 ? -0.208 -5.371 -2.390 1.00 97.44 96 GLU A C 1
ATOM 795 O O . GLU A 1 96 ? -0.201 -4.320 -3.021 1.00 97.44 96 GLU A O 1
ATOM 800 N N . LEU A 1 97 ? 0.784 -5.681 -1.542 1.00 96.88 97 LEU A N 1
ATOM 801 C CA . LEU A 1 97 ? 1.939 -4.792 -1.344 1.00 96.88 97 LEU A CA 1
ATOM 802 C C . LEU A 1 97 ? 2.737 -4.581 -2.638 1.00 96.88 97 LEU A C 1
ATOM 804 O O . LEU A 1 97 ? 3.231 -3.482 -2.885 1.00 96.88 97 LEU A O 1
ATOM 808 N N . SER A 1 98 ? 2.844 -5.618 -3.475 1.00 95.75 98 SER A N 1
ATOM 809 C CA . SER A 1 98 ? 3.520 -5.526 -4.776 1.00 95.75 98 SER A CA 1
ATOM 810 C C . SER A 1 98 ? 2.769 -4.626 -5.765 1.00 95.75 98 SER A C 1
ATOM 812 O O . SER A 1 98 ? 3.394 -4.093 -6.682 1.00 95.75 98 SER A O 1
ATOM 814 N N . ASP A 1 99 ? 1.459 -4.428 -5.575 1.00 94.75 99 ASP A N 1
ATOM 815 C CA . ASP A 1 99 ? 0.635 -3.506 -6.368 1.00 94.75 99 ASP A CA 1
ATOM 816 C C . ASP A 1 99 ? 0.437 -2.125 -5.710 1.00 94.75 99 ASP A C 1
ATOM 818 O O . ASP A 1 99 ? 0.086 -1.150 -6.371 1.00 94.75 99 ASP A O 1
ATOM 822 N N . ASN A 1 100 ? 0.694 -1.981 -4.410 1.00 90.94 100 ASN A N 1
ATOM 823 C CA . ASN A 1 100 ? 0.402 -0.746 -3.673 1.00 90.94 100 ASN A CA 1
ATOM 824 C C . ASN A 1 100 ? 1.467 0.360 -3.857 1.00 90.94 100 ASN A C 1
ATOM 826 O O . ASN A 1 100 ? 1.360 1.460 -3.333 1.00 90.94 100 ASN A O 1
ATOM 830 N N . SER A 1 101 ? 2.526 0.159 -4.639 1.00 89.75 101 SER A N 1
ATOM 831 C CA . SER A 1 101 ? 3.548 1.199 -4.887 1.00 89.75 101 SER A CA 1
ATOM 832 C C . SER A 1 101 ? 4.181 1.851 -3.635 1.00 89.75 101 SER A C 1
ATOM 834 O O . SER A 1 101 ? 4.855 2.873 -3.759 1.00 89.75 101 SER A O 1
ATOM 836 N N . CYS A 1 102 ? 3.996 1.248 -2.452 1.00 92.44 102 CYS A N 1
ATOM 837 C CA . CYS A 1 102 ? 4.433 1.744 -1.146 1.00 92.44 102 CYS A CA 1
ATOM 838 C C . CYS A 1 102 ? 5.838 1.257 -0.761 1.00 92.44 102 CYS A C 1
ATOM 840 O O . CYS A 1 102 ? 6.439 1.765 0.177 1.00 92.44 102 CYS A O 1
ATOM 842 N N . LEU A 1 103 ? 6.364 0.237 -1.442 1.00 94.25 103 LEU A N 1
ATOM 843 C CA . LEU A 1 103 ? 7.701 -0.300 -1.188 1.00 94.25 103 LEU A CA 1
ATOM 844 C C . LEU A 1 103 ? 8.750 0.520 -1.942 1.00 94.25 103 LEU A C 1
ATOM 846 O O . LEU A 1 103 ? 8.652 0.666 -3.161 1.00 94.25 103 LEU A O 1
ATOM 850 N N . THR A 1 104 ? 9.772 1.003 -1.239 1.00 93.81 104 THR A N 1
ATOM 851 C CA . THR A 1 104 ? 10.939 1.652 -1.853 1.00 93.81 104 THR A CA 1
ATOM 852 C C . THR A 1 104 ? 11.843 0.616 -2.545 1.00 93.81 104 THR A C 1
ATOM 854 O O . THR A 1 104 ? 11.717 -0.584 -2.276 1.00 93.81 104 THR A O 1
ATOM 857 N N . PRO A 1 105 ? 12.785 1.028 -3.417 1.00 92.38 105 PRO A N 1
ATOM 858 C CA . PRO A 1 105 ? 13.758 0.111 -4.017 1.00 92.38 105 PRO A CA 1
ATOM 859 C C . PRO A 1 105 ? 14.519 -0.740 -2.992 1.00 92.38 105 PRO A C 1
ATOM 861 O O . PRO A 1 105 ? 14.731 -1.926 -3.226 1.00 92.38 105 PRO A O 1
ATOM 864 N N . GLU A 1 106 ? 14.874 -0.161 -1.843 1.00 94.44 106 GLU A N 1
ATOM 865 C CA . GLU A 1 106 ? 15.583 -0.846 -0.758 1.00 94.44 106 GLU A CA 1
ATOM 866 C C . GLU A 1 106 ? 14.713 -1.924 -0.097 1.00 94.44 106 GLU A C 1
ATOM 868 O O . GLU A 1 106 ? 15.210 -2.991 0.264 1.00 94.44 106 GLU A O 1
ATOM 873 N N . LEU A 1 107 ? 13.405 -1.678 0.038 1.00 96.56 107 LEU A N 1
ATOM 874 C CA . LEU A 1 107 ? 12.464 -2.679 0.544 1.00 96.56 107 LEU A CA 1
ATOM 875 C C . LEU A 1 107 ? 12.223 -3.790 -0.485 1.00 96.56 107 LEU A C 1
ATOM 877 O O . LEU A 1 107 ? 12.156 -4.957 -0.108 1.00 96.56 107 LEU A O 1
ATOM 881 N N . ILE A 1 108 ? 12.146 -3.456 -1.778 1.00 95.81 108 ILE A N 1
ATOM 882 C CA . ILE A 1 108 ? 12.061 -4.457 -2.855 1.00 95.81 108 ILE A CA 1
ATOM 883 C C . ILE A 1 108 ? 13.297 -5.363 -2.836 1.00 95.81 108 ILE A C 1
ATOM 885 O O . ILE A 1 108 ? 13.159 -6.577 -2.956 1.00 95.81 108 ILE A O 1
ATOM 889 N N . ASP A 1 109 ? 14.485 -4.791 -2.634 1.00 95.62 109 ASP A N 1
ATOM 890 C CA . ASP A 1 109 ? 15.733 -5.539 -2.465 1.00 95.62 109 ASP A CA 1
ATOM 891 C C . ASP A 1 109 ? 15.664 -6.511 -1.285 1.00 95.62 109 ASP A C 1
ATOM 893 O O . ASP A 1 109 ? 15.955 -7.701 -1.420 1.00 95.62 109 ASP A O 1
ATOM 897 N N . GLN A 1 110 ? 15.272 -6.003 -0.116 1.00 97.50 110 GLN A N 1
ATOM 898 C CA . GLN A 1 110 ? 15.270 -6.775 1.121 1.00 97.50 110 GLN A CA 1
ATOM 899 C C . GLN A 1 110 ? 14.234 -7.907 1.115 1.00 97.50 110 GLN A C 1
ATOM 901 O O . GLN A 1 110 ? 14.490 -8.975 1.670 1.00 97.50 110 GLN A O 1
ATOM 906 N N . PHE A 1 111 ? 13.077 -7.681 0.494 1.00 97.69 111 PHE A N 1
ATOM 907 C CA . PHE A 1 111 ? 11.952 -8.617 0.491 1.00 97.69 111 PHE A CA 1
ATOM 908 C C . PHE A 1 111 ? 11.714 -9.264 -0.877 1.00 97.69 111 PHE A C 1
ATOM 910 O O . PHE A 1 111 ? 10.624 -9.770 -1.133 1.00 97.69 111 PHE A O 1
ATOM 917 N N . ALA A 1 112 ? 12.733 -9.304 -1.741 1.00 96.81 112 ALA A N 1
ATOM 918 C CA . ALA A 1 112 ? 12.651 -9.804 -3.116 1.00 96.81 112 ALA A CA 1
ATOM 919 C C . ALA A 1 112 ? 12.007 -11.198 -3.255 1.00 96.81 112 ALA A C 1
ATOM 921 O O . ALA A 1 112 ? 11.346 -11.473 -4.257 1.00 96.81 112 ALA A O 1
ATOM 922 N N . ASP A 1 113 ? 12.177 -12.069 -2.255 1.00 97.00 113 ASP A N 1
ATOM 923 C CA . ASP A 1 113 ? 11.589 -13.416 -2.225 1.00 97.00 113 ASP A CA 1
ATOM 924 C C . ASP A 1 113 ? 10.067 -13.429 -2.004 1.00 97.00 113 ASP A C 1
ATOM 926 O O . ASP A 1 113 ? 9.410 -14.412 -2.342 1.00 97.00 113 ASP A O 1
ATOM 930 N N . TYR A 1 114 ? 9.503 -12.354 -1.452 1.00 97.38 114 TYR A N 1
ATOM 931 C CA . TYR A 1 114 ? 8.073 -12.224 -1.167 1.00 97.38 114 TYR A CA 1
ATOM 932 C C . TYR A 1 114 ? 7.328 -11.418 -2.234 1.00 97.38 114 TYR A C 1
ATOM 934 O O . TYR A 1 114 ? 6.110 -11.528 -2.355 1.00 97.38 114 TYR A O 1
ATOM 942 N N . ILE A 1 115 ? 8.047 -10.613 -3.017 1.00 97.19 115 ILE A N 1
ATOM 943 C CA . ILE A 1 115 ? 7.461 -9.777 -4.062 1.00 97.19 115 ILE A CA 1
ATOM 944 C C . ILE A 1 115 ? 6.799 -10.634 -5.143 1.00 97.19 115 ILE A C 1
ATOM 946 O O . ILE A 1 115 ? 7.403 -11.539 -5.723 1.00 97.19 115 ILE A O 1
ATOM 950 N N . ASN A 1 116 ? 5.565 -10.276 -5.495 1.00 97.19 116 ASN A N 1
ATOM 951 C CA . ASN A 1 116 ? 4.925 -10.777 -6.700 1.00 97.19 116 ASN A CA 1
ATOM 952 C C . ASN A 1 116 ? 5.456 -9.996 -7.910 1.00 97.19 116 ASN A C 1
ATOM 954 O O . ASN A 1 116 ? 4.916 -8.964 -8.315 1.00 97.19 116 ASN A O 1
ATOM 958 N N . TRP A 1 117 ? 6.536 -10.507 -8.501 1.00 97.06 117 TRP A N 1
ATOM 959 C CA . TRP A 1 117 ? 7.238 -9.858 -9.611 1.00 97.06 117 TRP A CA 1
ATOM 960 C C . TRP A 1 117 ? 6.365 -9.637 -10.845 1.00 97.06 117 TRP A C 1
ATOM 962 O O . TRP A 1 117 ? 6.541 -8.635 -11.530 1.00 97.06 117 TRP A O 1
ATOM 972 N N . LYS A 1 118 ? 5.392 -10.518 -11.114 1.00 96.00 118 LYS A N 1
ATOM 973 C CA . LYS A 1 118 ? 4.440 -10.343 -12.222 1.00 96.00 118 LYS A CA 1
ATOM 974 C C . LYS A 1 118 ? 3.569 -9.101 -12.034 1.00 96.00 118 LYS A C 1
ATOM 976 O O . LYS A 1 118 ? 3.299 -8.385 -13.000 1.00 96.00 118 LYS A O 1
ATOM 981 N N . VAL A 1 119 ? 3.116 -8.869 -10.806 1.00 96.19 119 VAL A N 1
ATOM 982 C CA . VAL A 1 119 ? 2.303 -7.703 -10.447 1.00 96.19 119 VAL A CA 1
ATOM 983 C C . VAL A 1 119 ? 3.167 -6.444 -10.462 1.00 96.19 119 VAL A C 1
ATOM 985 O O . VAL A 1 119 ? 2.820 -5.475 -11.135 1.00 96.19 119 VAL A O 1
ATOM 988 N N . LEU A 1 120 ? 4.352 -6.494 -9.846 1.00 96.31 120 LEU A N 1
ATOM 989 C CA . LEU A 1 120 ? 5.257 -5.346 -9.753 1.00 96.31 120 LEU A CA 1
ATOM 990 C C . LEU A 1 120 ? 5.636 -4.774 -11.130 1.00 96.31 120 LEU A C 1
ATOM 992 O O . LEU A 1 120 ? 5.559 -3.563 -11.332 1.00 96.31 120 LEU A O 1
ATOM 996 N N . ILE A 1 121 ? 5.992 -5.622 -12.106 1.00 96.06 121 ILE A N 1
ATOM 997 C CA . ILE A 1 121 ? 6.364 -5.169 -13.465 1.00 96.06 121 ILE A CA 1
ATOM 998 C C . ILE A 1 121 ? 5.177 -4.656 -14.300 1.00 96.06 121 ILE A C 1
ATOM 1000 O O . ILE A 1 121 ? 5.374 -4.165 -15.412 1.00 96.06 121 ILE A O 1
ATOM 1004 N N . ASN A 1 122 ? 3.947 -4.791 -13.801 1.00 95.69 122 ASN A N 1
ATOM 1005 C CA . ASN A 1 122 ? 2.741 -4.244 -14.421 1.00 95.69 122 ASN A CA 1
ATOM 1006 C C . ASN A 1 122 ? 2.188 -3.018 -13.686 1.00 95.69 122 ASN A C 1
ATOM 1008 O O . ASN A 1 122 ? 1.363 -2.289 -14.242 1.00 95.69 122 ASN A O 1
ATOM 1012 N N . ASN A 1 123 ? 2.680 -2.742 -12.481 1.00 94.69 123 ASN A N 1
ATOM 1013 C CA . ASN A 1 123 ? 2.245 -1.611 -11.684 1.00 94.69 123 ASN A CA 1
ATOM 1014 C C . ASN A 1 123 ? 2.668 -0.271 -12.312 1.00 94.69 123 ASN A C 1
ATOM 1016 O O . ASN A 1 123 ? 3.840 -0.063 -12.648 1.00 94.69 123 ASN A O 1
ATOM 1020 N N . TRP A 1 124 ? 1.716 0.662 -12.454 1.00 90.12 124 TRP A N 1
ATOM 1021 C CA . TRP A 1 124 ? 1.953 1.948 -13.126 1.00 90.12 124 TRP A CA 1
ATOM 1022 C C . TRP A 1 124 ? 3.075 2.751 -12.470 1.00 90.12 124 TRP A C 1
ATOM 1024 O O . TRP A 1 124 ? 4.022 3.164 -13.147 1.00 90.12 124 TRP A O 1
ATOM 1034 N N . SER A 1 125 ? 2.963 2.963 -11.162 1.00 89.50 125 SER A N 1
ATOM 1035 C CA . SER A 1 125 ? 3.870 3.807 -10.390 1.00 89.50 125 SER A CA 1
ATOM 1036 C C . SER A 1 125 ? 5.285 3.235 -10.370 1.00 89.50 125 SER A C 1
ATOM 1038 O O . SER A 1 125 ? 6.250 3.978 -10.563 1.00 89.50 125 SER A O 1
ATOM 1040 N N . TYR A 1 126 ? 5.427 1.916 -10.200 1.00 89.19 126 TYR A N 1
ATOM 1041 C CA . TYR A 1 126 ? 6.742 1.277 -10.227 1.00 89.19 126 TYR A CA 1
ATOM 1042 C C . TYR A 1 126 ? 7.398 1.340 -11.591 1.00 89.19 126 TYR A C 1
ATOM 1044 O O . TYR A 1 126 ? 8.566 1.710 -11.672 1.00 89.19 126 TYR A O 1
ATOM 1052 N N . CYS A 1 127 ? 6.668 1.044 -12.666 1.00 87.75 127 CYS A N 1
ATOM 1053 C CA . CYS A 1 127 ? 7.242 1.100 -14.008 1.00 87.75 127 CYS A CA 1
ATOM 1054 C C . CYS A 1 127 ? 7.749 2.508 -14.335 1.00 87.75 127 CYS A C 1
ATOM 1056 O O . CYS A 1 127 ? 8.831 2.650 -14.891 1.00 87.75 127 CYS A O 1
ATOM 1058 N N . GLN A 1 128 ? 7.039 3.554 -13.908 1.00 87.38 128 GLN A N 1
ATOM 1059 C CA . GLN A 1 128 ? 7.496 4.929 -14.103 1.00 87.38 128 GLN A CA 1
ATOM 1060 C C . GLN A 1 128 ? 8.792 5.251 -13.334 1.00 87.38 128 GLN A C 1
ATOM 1062 O O . GLN A 1 128 ? 9.633 5.995 -13.836 1.00 87.38 128 GLN A O 1
ATOM 1067 N N . LYS A 1 129 ? 8.953 4.718 -12.115 1.00 87.25 129 LYS A N 1
ATOM 1068 C CA . LYS A 1 129 ? 10.098 5.012 -11.234 1.00 87.25 129 LYS A CA 1
ATOM 1069 C C . LYS A 1 129 ? 11.316 4.109 -11.489 1.00 87.25 129 LYS A C 1
ATOM 1071 O O . LYS A 1 129 ? 12.444 4.558 -11.317 1.00 87.25 129 LYS A O 1
ATOM 1076 N N . LEU A 1 130 ? 11.098 2.844 -11.856 1.00 87.88 130 LEU A N 1
ATOM 1077 C CA . LEU A 1 130 ? 12.106 1.774 -11.808 1.00 87.88 130 LEU A CA 1
ATOM 1078 C C . LEU A 1 130 ? 12.505 1.221 -13.183 1.00 87.88 130 LEU A C 1
ATOM 1080 O O . LEU A 1 130 ? 13.413 0.391 -13.248 1.00 87.88 130 LEU A O 1
ATOM 1084 N N . ALA A 1 131 ? 11.872 1.662 -14.278 1.00 91.81 131 ALA A N 1
ATOM 1085 C CA . ALA 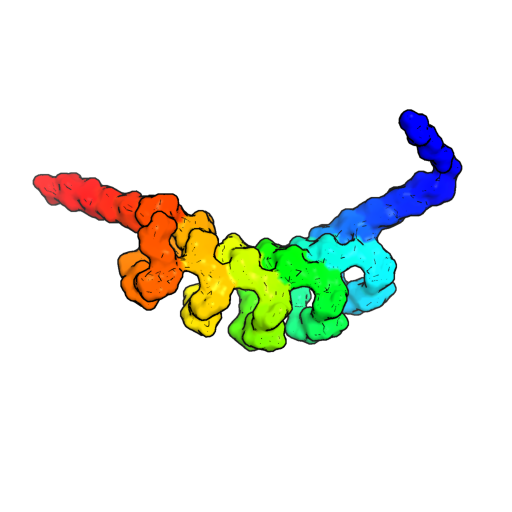A 1 131 ? 12.169 1.189 -15.633 1.00 91.81 131 ALA A CA 1
ATOM 1086 C C . ALA A 1 131 ? 13.578 1.575 -16.104 1.00 91.81 131 ALA A C 1
ATOM 1088 O O . ALA A 1 131 ? 13.773 2.559 -16.815 1.00 91.81 131 ALA A O 1
ATOM 1089 N N . THR A 1 132 ? 14.562 0.759 -15.729 1.00 94.31 132 THR A N 1
ATOM 1090 C CA . THR A 1 132 ? 15.955 0.853 -16.169 1.00 94.31 132 THR A CA 1
ATOM 1091 C C . THR A 1 132 ? 16.487 -0.523 -16.569 1.00 94.31 132 THR A C 1
ATOM 1093 O O . THR A 1 132 ? 16.073 -1.552 -16.029 1.00 94.31 132 THR A O 1
ATOM 1096 N N . GLU A 1 133 ? 17.446 -0.557 -17.498 1.00 94.25 133 GLU A N 1
ATOM 1097 C CA . GLU A 1 133 ? 18.141 -1.802 -17.863 1.00 94.25 133 GLU A CA 1
ATOM 1098 C C . GLU A 1 133 ? 18.880 -2.414 -16.655 1.00 94.25 133 GLU A C 1
ATOM 1100 O O . GLU A 1 133 ? 18.970 -3.636 -16.537 1.00 94.25 133 GLU A O 1
ATOM 1105 N N . GLU A 1 134 ? 19.368 -1.581 -15.727 1.00 94.75 134 GLU A N 1
ATOM 1106 C CA . GLU A 1 134 ? 20.019 -2.027 -14.491 1.00 94.75 134 GLU A CA 1
ATOM 1107 C C . GLU A 1 134 ? 19.053 -2.779 -13.571 1.00 94.75 134 GLU A C 1
ATOM 1109 O O . GLU A 1 134 ? 19.397 -3.863 -13.102 1.00 94.75 134 GLU A O 1
ATOM 1114 N N . PHE A 1 135 ? 17.837 -2.258 -13.370 1.00 94.56 135 PHE A N 1
ATOM 1115 C CA . PHE A 1 135 ? 16.792 -2.926 -12.592 1.00 94.56 135 PHE A CA 1
ATOM 1116 C C . PHE A 1 135 ? 16.459 -4.306 -13.175 1.00 94.56 135 PHE A C 1
ATOM 1118 O O . PHE A 1 135 ? 16.474 -5.305 -12.456 1.00 94.56 135 PHE A O 1
ATOM 1125 N N . VAL A 1 136 ? 16.236 -4.383 -14.493 1.00 95.38 136 VAL A N 1
ATOM 1126 C CA . VAL A 1 136 ? 15.943 -5.656 -15.173 1.00 95.38 136 VAL A CA 1
ATOM 1127 C C . VAL A 1 136 ? 17.104 -6.637 -15.031 1.00 95.38 136 VAL A C 1
ATOM 1129 O O . VAL A 1 136 ? 16.880 -7.813 -14.759 1.00 95.38 136 VAL A O 1
ATOM 1132 N N . ARG A 1 137 ? 18.353 -6.174 -15.179 1.00 95.94 137 ARG A N 1
ATOM 1133 C CA . ARG A 1 137 ? 19.534 -7.032 -15.015 1.00 95.94 137 ARG A CA 1
ATOM 1134 C C . ARG A 1 137 ? 19.635 -7.569 -13.590 1.00 95.94 137 ARG A C 1
ATOM 1136 O O . ARG A 1 137 ? 19.904 -8.755 -13.408 1.00 95.94 137 ARG A O 1
ATOM 1143 N N . LYS A 1 138 ? 19.430 -6.693 -12.605 1.00 96.06 138 LYS A N 1
ATOM 1144 C CA . LYS A 1 138 ? 19.540 -7.006 -11.180 1.00 96.06 138 LYS A CA 1
ATOM 1145 C C . LYS A 1 138 ? 18.549 -8.086 -10.745 1.00 96.06 138 LYS A C 1
ATOM 1147 O O . LYS A 1 138 ? 18.954 -8.976 -10.012 1.00 96.06 138 LYS A O 1
ATOM 1152 N N . TYR A 1 139 ? 17.312 -8.038 -11.239 1.00 96.06 139 TYR A N 1
ATOM 1153 C CA . TYR A 1 139 ? 16.233 -8.958 -10.847 1.00 96.06 139 TYR A CA 1
ATOM 1154 C C . TYR A 1 139 ? 15.833 -9.950 -11.949 1.00 96.06 139 TYR A C 1
ATOM 1156 O O . TYR A 1 139 ? 14.702 -10.436 -11.997 1.00 96.06 139 TYR A O 1
ATOM 1164 N N . SER A 1 140 ? 16.753 -10.242 -12.869 1.00 95.00 140 SER A N 1
ATOM 1165 C CA . SER A 1 140 ? 16.489 -11.086 -14.043 1.00 95.00 140 SER A CA 1
ATOM 1166 C C . SER A 1 140 ? 16.099 -12.530 -13.706 1.00 95.00 140 SER A C 1
ATOM 1168 O O . SER A 1 140 ? 15.387 -13.162 -14.481 1.00 95.00 140 SER A O 1
ATOM 1170 N N . ASP A 1 141 ? 16.531 -13.044 -12.556 1.00 95.88 141 ASP A N 1
ATOM 1171 C CA . ASP A 1 141 ? 16.177 -14.363 -12.023 1.00 95.88 141 ASP A CA 1
ATOM 1172 C C . ASP A 1 141 ? 14.777 -14.403 -11.388 1.00 95.88 141 ASP A C 1
ATOM 1174 O O . ASP A 1 141 ? 14.218 -15.483 -11.198 1.00 95.88 141 ASP A O 1
ATOM 1178 N N . ARG A 1 142 ? 14.205 -13.237 -11.065 1.00 96.50 142 ARG A N 1
ATOM 1179 C CA . ARG A 1 142 ? 12.905 -13.106 -10.395 1.00 96.50 142 ARG A CA 1
ATOM 1180 C C . ARG A 1 142 ? 11.777 -12.686 -11.326 1.00 96.50 142 ARG A C 1
ATOM 1182 O O . ARG A 1 142 ? 10.640 -13.118 -11.145 1.00 96.50 142 ARG A O 1
ATOM 1189 N N . ILE A 1 143 ? 12.078 -11.857 -12.323 1.00 95.88 143 ILE A N 1
ATOM 1190 C CA . ILE A 1 143 ? 11.095 -11.378 -13.297 1.00 95.88 143 ILE A CA 1
ATOM 1191 C C . ILE A 1 143 ? 10.629 -12.550 -14.182 1.00 95.88 143 ILE A C 1
ATOM 1193 O O . ILE A 1 143 ? 11.448 -13.149 -14.884 1.00 95.88 143 ILE A O 1
ATOM 1197 N N . PRO A 1 144 ? 9.320 -12.869 -14.224 1.00 95.31 144 PRO A N 1
ATOM 1198 C CA . PRO A 1 144 ? 8.818 -13.948 -15.066 1.00 95.31 144 PRO A CA 1
ATOM 1199 C C . PRO A 1 144 ? 9.032 -13.645 -16.552 1.00 95.31 144 PRO A C 1
ATOM 1201 O O . PRO A 1 144 ? 8.452 -12.712 -17.112 1.00 95.31 144 PRO A O 1
ATOM 1204 N N . ALA A 1 145 ? 9.843 -14.466 -17.221 1.00 92.25 145 ALA A N 1
ATOM 1205 C CA . ALA A 1 145 ? 10.201 -14.252 -18.623 1.00 92.25 145 ALA A CA 1
ATOM 1206 C C . ALA A 1 145 ? 8.986 -14.247 -19.571 1.00 92.25 145 ALA A C 1
ATOM 1208 O O . ALA A 1 145 ? 9.005 -13.535 -20.576 1.00 92.25 145 ALA A O 1
ATOM 1209 N N . CYS A 1 146 ? 7.935 -15.017 -19.258 1.00 93.62 146 CYS A N 1
ATOM 1210 C CA . CYS A 1 146 ? 6.707 -15.064 -20.055 1.00 93.62 146 CYS A CA 1
ATOM 1211 C C . CYS A 1 146 ? 5.849 -13.803 -19.927 1.00 93.62 146 CYS A C 1
ATOM 1213 O O . CYS A 1 146 ? 5.139 -13.481 -20.869 1.00 93.62 146 CYS A O 1
ATOM 1215 N N . ASP A 1 147 ? 5.927 -13.086 -18.804 1.00 93.88 147 ASP A N 1
ATOM 1216 C CA . ASP A 1 147 ? 5.164 -11.855 -18.585 1.00 93.88 147 ASP A CA 1
ATOM 1217 C C . ASP A 1 147 ? 5.967 -10.606 -18.979 1.00 93.88 147 ASP A C 1
ATOM 1219 O O . ASP A 1 147 ? 5.387 -9.559 -19.245 1.00 93.88 147 ASP A O 1
ATOM 1223 N N . PHE A 1 148 ? 7.302 -10.695 -19.044 1.00 95.06 148 PHE A N 1
ATOM 1224 C CA . PHE A 1 148 ? 8.163 -9.524 -19.213 1.00 95.06 148 PHE A CA 1
ATOM 1225 C C . PHE A 1 148 ? 7.877 -8.726 -20.490 1.00 95.06 148 PHE A C 1
ATOM 1227 O O . PHE A 1 148 ? 7.705 -7.515 -20.407 1.00 95.06 148 PHE A O 1
ATOM 1234 N N . LYS A 1 149 ? 7.796 -9.362 -21.666 1.00 94.69 149 LYS A N 1
ATOM 1235 C CA . LYS A 1 149 ? 7.613 -8.635 -22.942 1.00 94.69 149 LYS A CA 1
ATOM 1236 C C . LYS A 1 149 ? 6.232 -8.005 -23.111 1.00 94.69 149 LYS A C 1
ATOM 1238 O O . LYS A 1 149 ? 6.113 -7.021 -23.831 1.00 94.69 149 LYS A O 1
ATOM 1243 N N . ASP A 1 150 ? 5.230 -8.555 -22.438 1.00 94.19 150 ASP A N 1
ATOM 1244 C CA . ASP A 1 150 ? 3.864 -8.029 -22.446 1.00 94.19 150 ASP A CA 1
ATOM 1245 C C . ASP A 1 150 ? 3.605 -7.114 -21.239 1.00 94.19 150 ASP A C 1
ATOM 1247 O O . ASP A 1 1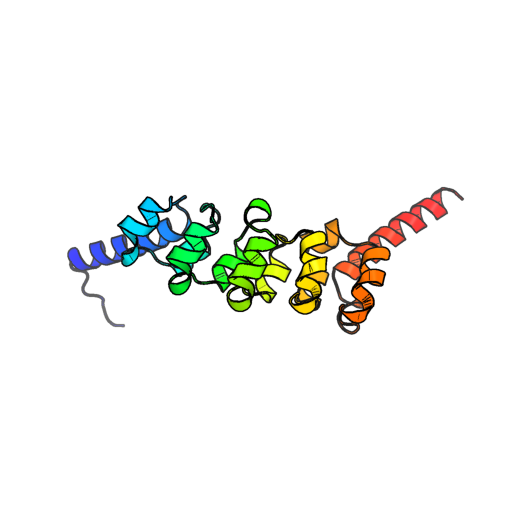50 ? 2.495 -6.621 -21.043 1.00 94.19 150 ASP A O 1
ATOM 1251 N N . SER A 1 151 ? 4.638 -6.876 -20.422 1.00 96.06 151 SER A N 1
ATOM 1252 C CA . SER A 1 151 ? 4.530 -6.053 -19.230 1.00 96.06 151 SER A CA 1
ATOM 1253 C C . SER A 1 151 ? 4.549 -4.566 -19.544 1.00 96.06 151 SER A C 1
ATOM 1255 O O . SER A 1 151 ? 5.121 -4.071 -20.527 1.00 96.06 151 SER A O 1
ATOM 1257 N N . ARG A 1 152 ? 3.990 -3.817 -18.604 1.00 95.88 152 ARG A N 1
ATOM 1258 C CA . ARG A 1 152 ? 4.119 -2.370 -18.583 1.00 95.88 152 ARG A CA 1
ATOM 1259 C C . ARG A 1 152 ? 5.577 -1.908 -18.489 1.00 95.88 152 ARG A C 1
ATOM 1261 O O . ARG A 1 152 ? 5.950 -0.957 -19.174 1.00 95.88 152 ARG A O 1
ATOM 1268 N N . LEU A 1 153 ? 6.396 -2.583 -17.682 1.00 96.31 153 LEU A N 1
ATOM 1269 C CA . LEU A 1 153 ? 7.821 -2.286 -17.532 1.00 96.31 153 LEU A CA 1
ATOM 1270 C C . LEU A 1 153 ? 8.541 -2.315 -18.886 1.00 96.31 153 LEU A C 1
ATOM 1272 O O . LEU A 1 153 ? 9.303 -1.405 -19.203 1.00 96.31 153 LEU A O 1
ATOM 1276 N N . TRP A 1 154 ? 8.268 -3.334 -19.704 1.00 96.69 154 TRP A N 1
ATOM 1277 C CA . TRP A 1 154 ? 8.827 -3.432 -21.051 1.00 96.69 154 TRP A CA 1
ATOM 1278 C C . TRP A 1 154 ? 8.372 -2.289 -21.956 1.00 96.69 154 TRP A C 1
ATOM 1280 O O . TRP A 1 154 ? 9.200 -1.690 -22.641 1.00 96.69 154 TRP A O 1
ATOM 1290 N N . THR A 1 155 ? 7.080 -1.957 -21.922 1.00 96.19 155 THR A N 1
ATOM 1291 C CA . THR A 1 155 ? 6.527 -0.839 -22.702 1.00 96.19 155 THR A CA 1
ATOM 1292 C C . THR A 1 155 ? 7.261 0.467 -22.383 1.00 96.19 155 THR A C 1
ATOM 1294 O O . THR A 1 155 ? 7.734 1.143 -23.294 1.00 96.19 155 THR A O 1
ATOM 1297 N N . GLU A 1 156 ? 7.459 0.774 -21.098 1.00 96.62 156 GLU A N 1
ATOM 1298 C CA . GLU A 1 156 ? 8.179 1.976 -20.660 1.00 96.62 156 GLU A CA 1
ATOM 1299 C C . GLU A 1 156 ? 9.651 1.974 -21.122 1.00 96.62 156 GLU A C 1
ATOM 1301 O O . GLU A 1 156 ? 10.143 2.971 -21.655 1.00 96.62 156 GLU A O 1
ATOM 1306 N N . LEU A 1 157 ? 10.355 0.841 -20.998 1.00 96.56 157 LEU A N 1
ATOM 1307 C CA . LEU A 1 157 ? 11.738 0.698 -21.476 1.00 96.56 157 LEU A CA 1
ATOM 1308 C C . LEU A 1 157 ? 11.854 0.934 -22.992 1.00 96.56 157 LEU A C 1
ATOM 1310 O O . LEU A 1 157 ? 12.769 1.626 -23.452 1.00 96.56 157 LEU A O 1
ATOM 1314 N N . VAL A 1 158 ? 10.922 0.384 -23.776 1.00 96.81 158 VAL A N 1
ATOM 1315 C CA . VAL A 1 158 ? 10.877 0.573 -25.233 1.00 96.81 158 VAL A CA 1
ATOM 1316 C C . VAL A 1 158 ? 10.612 2.036 -25.577 1.00 96.81 158 VAL A C 1
ATOM 1318 O O . VAL A 1 158 ? 11.338 2.600 -26.396 1.00 96.81 158 VAL A O 1
ATOM 1321 N N . GLU A 1 159 ? 9.652 2.689 -24.921 1.00 96.06 159 GLU A N 1
ATOM 1322 C CA . GLU A 1 159 ? 9.362 4.109 -25.146 1.00 96.06 159 GLU A CA 1
ATOM 1323 C C . GLU A 1 159 ? 10.572 5.009 -24.857 1.00 96.06 159 GLU A C 1
ATOM 1325 O O . GLU A 1 159 ? 10.867 5.943 -25.615 1.00 96.06 159 GLU A O 1
ATOM 1330 N N . GLN A 1 160 ? 11.306 4.736 -23.776 1.00 95.44 160 GLN A N 1
ATOM 1331 C CA . GLN A 1 160 ? 12.547 5.445 -23.468 1.00 95.44 160 GLN A CA 1
ATOM 1332 C C . GLN A 1 160 ? 13.597 5.232 -24.564 1.00 95.44 160 GLN A C 1
ATOM 1334 O O . GLN A 1 160 ? 14.232 6.197 -25.011 1.00 95.44 160 GLN A O 1
ATOM 1339 N N . LYS A 1 161 ? 13.754 3.994 -25.049 1.00 97.06 161 LYS A N 1
ATOM 1340 C CA . LYS A 1 161 ? 14.700 3.669 -26.122 1.00 97.06 161 LYS A CA 1
ATOM 1341 C C . LYS A 1 161 ? 14.330 4.334 -27.443 1.00 97.06 161 LYS A C 1
ATOM 1343 O O . LYS A 1 161 ? 15.199 4.895 -28.110 1.00 97.06 161 LYS A O 1
ATOM 1348 N N . GLU A 1 162 ? 13.049 4.352 -27.799 1.00 97.88 162 GLU A N 1
ATOM 1349 C CA . GLU A 1 162 ? 12.556 5.061 -28.978 1.00 97.88 162 GLU A CA 1
ATOM 1350 C C . GLU A 1 162 ? 12.882 6.553 -28.925 1.00 97.88 162 GLU A C 1
ATOM 1352 O O . GLU A 1 162 ? 13.346 7.121 -29.915 1.00 97.88 162 GLU A O 1
ATOM 1357 N N . LYS A 1 163 ? 12.664 7.202 -27.772 1.00 96.94 163 LYS A N 1
ATOM 1358 C CA . LYS A 1 163 ? 13.005 8.621 -27.575 1.00 96.94 163 LYS A CA 1
ATOM 1359 C C . LYS A 1 163 ? 14.503 8.861 -27.789 1.00 96.94 163 LYS A C 1
ATOM 1361 O O . LYS A 1 163 ? 14.871 9.866 -28.396 1.00 96.94 163 LYS A O 1
ATOM 1366 N N . GLN A 1 164 ? 15.367 7.952 -27.330 1.00 96.62 164 GLN A N 1
ATOM 1367 C CA . GLN A 1 164 ? 16.815 8.037 -27.560 1.00 96.62 164 GLN A CA 1
ATOM 1368 C C . GLN A 1 164 ? 17.171 7.896 -29.047 1.00 96.62 164 GLN A C 1
ATOM 1370 O O . GLN A 1 164 ? 17.925 8.715 -29.567 1.00 96.62 164 GLN A O 1
ATOM 1375 N N . ILE A 1 165 ? 16.595 6.913 -29.744 1.00 97.94 165 ILE A N 1
ATOM 1376 C CA . ILE A 1 165 ? 16.835 6.684 -31.178 1.00 97.94 165 ILE A CA 1
ATOM 1377 C C . ILE A 1 165 ? 16.366 7.886 -32.005 1.00 97.94 165 ILE A C 1
ATOM 1379 O O . ILE A 1 165 ? 17.111 8.382 -32.846 1.00 97.94 165 ILE A O 1
ATOM 1383 N N . LYS A 1 166 ? 15.165 8.414 -31.731 1.00 98.06 166 LYS A N 1
ATOM 1384 C CA . LYS A 1 166 ? 14.634 9.613 -32.401 1.00 98.06 166 LYS A CA 1
ATOM 1385 C C . LYS A 1 166 ? 15.586 10.804 -32.243 1.00 98.06 166 LYS A C 1
ATOM 1387 O O . LYS A 1 166 ? 15.876 11.480 -33.224 1.00 98.06 166 LYS A O 1
ATOM 1392 N N . LYS A 1 167 ? 16.138 11.021 -31.041 1.00 97.12 167 LYS A N 1
ATOM 1393 C CA . LYS A 1 167 ? 17.153 12.064 -30.802 1.00 97.12 167 LYS A CA 1
ATOM 1394 C C . LYS A 1 167 ? 18.425 11.840 -31.618 1.00 97.12 167 LYS A C 1
ATOM 1396 O O . LYS A 1 167 ? 18.939 12.800 -32.174 1.00 97.12 167 LYS A O 1
ATOM 1401 N N . GLN A 1 168 ? 18.924 10.606 -31.693 1.00 96.38 168 GLN A N 1
ATOM 1402 C CA . GLN A 1 168 ? 20.116 10.283 -32.485 1.00 96.38 168 GLN A CA 1
ATOM 1403 C C . GLN A 1 168 ? 19.897 10.574 -33.972 1.00 96.38 168 GLN A C 1
ATOM 1405 O O . GLN A 1 168 ? 20.735 11.227 -34.578 1.00 96.38 168 GLN A O 1
ATOM 1410 N N . ILE A 1 169 ? 18.749 10.170 -34.527 1.00 96.56 169 ILE A N 1
ATOM 1411 C CA . ILE A 1 169 ? 18.391 10.431 -35.929 1.00 96.56 169 ILE A CA 1
ATOM 1412 C C . ILE A 1 169 ? 18.326 11.936 -36.214 1.00 96.56 169 ILE A C 1
ATOM 1414 O O . ILE A 1 169 ? 18.827 12.371 -37.238 1.00 96.56 169 ILE A O 1
ATOM 1418 N N . CYS A 1 170 ? 17.737 12.739 -35.321 1.00 94.12 170 CYS A N 1
ATOM 1419 C CA . CYS A 1 170 ? 17.634 14.192 -35.512 1.00 94.12 170 CYS A CA 1
ATOM 1420 C C . CYS A 1 170 ? 18.968 14.949 -35.382 1.00 94.12 170 CYS A C 1
ATOM 1422 O O . CYS A 1 170 ? 19.024 16.123 -35.740 1.00 94.12 170 CYS A O 1
ATOM 1424 N N . LEU A 1 171 ? 20.000 14.324 -34.807 1.00 88.75 171 LEU A N 1
ATOM 1425 C CA . LEU A 1 171 ? 21.342 14.898 -34.666 1.00 88.75 171 LEU A CA 1
ATOM 1426 C C . LEU A 1 171 ? 22.282 14.503 -35.823 1.00 88.75 171 LEU A C 1
ATOM 1428 O O . LEU A 1 171 ? 23.414 14.988 -35.857 1.00 88.75 171 LEU A O 1
ATOM 1432 N N . CYS A 1 172 ? 21.833 13.627 -36.727 1.00 66.62 172 CYS A N 1
ATOM 1433 C CA . CYS A 1 172 ? 22.505 13.266 -37.976 1.00 66.62 172 CYS A CA 1
ATOM 1434 C C . CYS A 1 172 ? 21.995 14.124 -39.139 1.00 66.62 172 CYS A C 1
ATOM 1436 O O . CYS A 1 172 ? 22.828 14.437 -40.017 1.00 66.62 172 CYS A O 1
#

Foldseek 3Di:
DDDDPDDPVVVVVVVLLVVQAVCLQEPADDLVRCVVCVVNHDQLSVLLRLSYQDDLVSCVVCVVSHPQLSNLQRPALVNDDPVSCVVCVVSHPQANVLQNLNADPVNCVVPVVSHPLLNNQQHPNNLVVPLDPVSCVVCVVRHPPVSNCVHPSVVSNVVVVVVVVVVVVVVD

Secondary structure (DSSP, 8-state):
-PPP---HHHHHHHHHHHHHHHHHHHS---HHHHHHTTTTS-HHHHHH-TT----HHHHHHHTTT--HHHHHHH--GGG--HHHHHHTTTTS-HHHHHHSS---HHHHHHTTTTS-HHHHTT-HHHHHHH--HHHHHHTTTTS-HHHHTTSHHHHHHHHHHHHHHHHHHHT-

Sequence (172 aa):
MEKINLCEGVVAQMMDTEAWSNISGNFPFSEAQLEKYTDKLDWKEVSGNTNIFWTSQMLEKFKRKLDWTALSRSVQEENVSAELLEKFKDNWNWEELSDNSCLTPELIDQFADYINWKVLINNWSYCQKLATEEFVRKYSDRIPACDFKDSRLWTELVEQKEKQIKKQICLC

pLDDT: mean 93.61, std 8.63, range [41.78, 98.5]